Protein AF-A0A7Y2GPH2-F1 (afdb_monomer)

Nearest PDB structures (foldseek):
  5w3u-assembly1_B  TM=8.004E-01  e=1.581E-03  Saccharolobus solfataricus
  1zp3-assembly2_C  TM=4.581E-01  e=1.603E-01  Escherichia coli
  3fsu-assembly1_C  TM=4.493E-01  e=5.170E-01  Escherichia coli K-12
  3fsu-assembly1_A  TM=4.687E-01  e=7.157E-01  Escherichia coli K-12
  3fsu-assembly1_E  TM=4.230E-01  e=9.284E-01  Escherichia coli K-12

Structure (mmCIF, N/CA/C/O backbone):
data_AF-A0A7Y2GPH2-F1
#
_entry.id   AF-A0A7Y2GPH2-F1
#
loop_
_atom_site.group_PDB
_atom_site.id
_atom_site.type_symbol
_atom_site.label_atom_id
_atom_site.label_alt_id
_atom_site.label_comp_id
_atom_site.label_asym_id
_atom_site.label_entity_id
_atom_site.label_seq_id
_atom_site.pdbx_PDB_ins_code
_atom_site.Cartn_x
_atom_site.Cartn_y
_atom_site.Cartn_z
_atom_site.occupancy
_atom_site.B_iso_or_equiv
_atom_site.auth_seq_id
_atom_site.auth_comp_id
_atom_site.auth_asym_id
_atom_site.auth_atom_id
_atom_site.pdbx_PDB_model_num
ATOM 1 N N . LYS A 1 1 ? -14.126 14.976 5.745 1.00 86.56 1 LYS A N 1
ATOM 2 C CA . LYS A 1 1 ? -14.335 15.776 4.513 1.00 86.56 1 LYS A CA 1
ATOM 3 C C . LYS A 1 1 ? -14.094 14.959 3.252 1.00 86.56 1 LYS A C 1
ATOM 5 O O . LYS A 1 1 ? -15.061 14.725 2.553 1.00 86.56 1 LYS A O 1
ATOM 10 N N . SER A 1 2 ? -12.873 14.492 2.954 1.00 94.62 2 SER A N 1
ATOM 11 C CA . SER A 1 2 ? -12.626 13.738 1.707 1.00 94.62 2 SER A CA 1
ATOM 12 C C . SER A 1 2 ? -13.471 12.463 1.603 1.00 94.62 2 SER A C 1
ATOM 14 O O . SER A 1 2 ? -14.131 12.259 0.594 1.00 94.62 2 SER A O 1
ATOM 16 N N . MET A 1 3 ? -13.532 11.664 2.674 1.00 97.69 3 MET A N 1
ATOM 17 C CA . MET A 1 3 ? -14.394 10.475 2.724 1.00 97.69 3 MET A CA 1
ATOM 18 C C . MET A 1 3 ? -15.881 10.815 2.567 1.00 97.69 3 MET A C 1
ATOM 20 O O . MET A 1 3 ? -16.584 10.123 1.843 1.00 97.69 3 MET A O 1
ATOM 24 N N . ASP A 1 4 ? -16.351 11.899 3.191 1.00 97.69 4 ASP A N 1
ATOM 25 C CA . ASP A 1 4 ? -17.759 12.314 3.103 1.00 97.69 4 ASP A CA 1
ATOM 26 C C . ASP A 1 4 ? -18.136 12.684 1.662 1.00 97.69 4 ASP A C 1
ATOM 28 O O . ASP A 1 4 ? -19.182 12.268 1.182 1.00 97.69 4 ASP A O 1
ATOM 32 N N . VAL A 1 5 ? -17.243 13.378 0.944 1.00 98.06 5 VAL A N 1
ATOM 33 C CA . VAL A 1 5 ? -17.415 13.693 -0.484 1.00 98.06 5 VAL A CA 1
ATOM 34 C C . VAL A 1 5 ? -17.449 12.414 -1.328 1.00 98.06 5 VAL A C 1
ATOM 36 O O . VAL A 1 5 ? -18.273 12.298 -2.231 1.00 98.06 5 VAL A O 1
ATOM 39 N N . CYS A 1 6 ? -16.597 11.424 -1.034 1.00 98.06 6 CYS A N 1
ATOM 40 C CA . CYS A 1 6 ? -16.647 10.137 -1.731 1.00 98.06 6 CYS A CA 1
ATOM 41 C C . CYS A 1 6 ? -18.011 9.451 -1.560 1.00 98.06 6 CYS A C 1
ATOM 43 O O . CYS A 1 6 ? -18.586 8.977 -2.539 1.00 98.06 6 CYS A O 1
ATOM 45 N N . LEU A 1 7 ? -18.538 9.439 -0.333 1.00 98.00 7 LEU A N 1
ATOM 46 C CA . LEU A 1 7 ? -19.840 8.851 -0.021 1.00 98.00 7 LEU A CA 1
ATOM 47 C C . LEU A 1 7 ? -20.993 9.626 -0.674 1.00 98.00 7 LEU A C 1
ATOM 49 O O . LEU A 1 7 ? -21.888 9.010 -1.247 1.00 98.00 7 LEU A O 1
ATOM 53 N N . GLU A 1 8 ? -20.954 10.959 -0.637 1.00 98.12 8 GLU A N 1
ATOM 54 C CA . GLU A 1 8 ? -21.948 11.836 -1.271 1.00 98.12 8 GLU A CA 1
ATOM 55 C C . GLU A 1 8 ? -22.070 11.568 -2.777 1.00 98.12 8 GLU A C 1
ATOM 57 O O . GLU A 1 8 ? -23.173 11.516 -3.319 1.00 98.12 8 GLU A O 1
ATOM 62 N N . HIS A 1 9 ? -20.942 11.326 -3.449 1.00 98.00 9 HIS A N 1
ATOM 63 C CA . HIS A 1 9 ? -20.904 11.001 -4.874 1.00 98.00 9 HIS A CA 1
ATOM 64 C C . HIS A 1 9 ? -21.107 9.508 -5.188 1.00 98.00 9 HIS A C 1
ATOM 66 O O . HIS A 1 9 ? -20.993 9.111 -6.349 1.00 98.00 9 HIS A O 1
ATOM 72 N N . GLY A 1 10 ? -21.417 8.676 -4.190 1.00 97.88 10 GLY A N 1
ATOM 73 C CA . GLY A 1 10 ? -21.719 7.257 -4.383 1.00 97.88 10 GLY A CA 1
ATOM 74 C C . GLY A 1 10 ? -20.512 6.396 -4.763 1.00 97.88 10 GLY A C 1
ATOM 75 O O . GLY A 1 10 ? -20.687 5.347 -5.385 1.00 97.88 10 GLY A O 1
ATOM 76 N N . LEU A 1 11 ? -19.290 6.822 -4.423 1.00 98.00 11 LEU A N 1
ATOM 77 C CA . LEU A 1 11 ? -18.112 5.975 -4.583 1.00 98.00 11 LEU A CA 1
ATOM 78 C C . LEU A 1 11 ? -18.165 4.835 -3.563 1.00 98.00 11 LEU A C 1
ATOM 80 O O . LEU A 1 11 ? -18.443 5.052 -2.386 1.00 98.00 11 LEU A O 1
ATOM 84 N N . ASP A 1 12 ? -17.843 3.629 -4.020 1.00 97.25 12 ASP A N 1
ATOM 85 C CA . ASP A 1 12 ? -17.653 2.461 -3.162 1.00 97.25 12 ASP A CA 1
ATOM 86 C C . ASP A 1 12 ? -16.391 2.656 -2.296 1.00 97.25 12 ASP A C 1
ATOM 88 O O . ASP A 1 12 ? -15.291 2.712 -2.860 1.00 97.25 12 ASP A O 1
ATOM 92 N N . PRO A 1 13 ? -16.505 2.753 -0.953 1.00 97.94 13 PRO A N 1
ATOM 93 C CA . PRO A 1 13 ? -15.357 2.970 -0.070 1.00 97.94 13 PRO A CA 1
ATOM 94 C C . PRO A 1 13 ? -14.260 1.919 -0.229 1.00 97.94 13 PRO A C 1
ATOM 96 O O . PRO A 1 13 ? -13.077 2.255 -0.183 1.00 97.94 13 PRO A O 1
ATOM 99 N N . SER A 1 14 ? -14.634 0.669 -0.525 1.00 96.44 14 SER A N 1
ATOM 100 C CA . SER A 1 14 ? -13.677 -0.425 -0.721 1.00 96.44 14 SER A CA 1
ATOM 101 C C . SER A 1 14 ? -12.789 -0.241 -1.957 1.00 96.44 14 SER A C 1
ATOM 103 O O . SER A 1 14 ? -11.799 -0.948 -2.121 1.00 96.44 14 SER A O 1
ATOM 105 N N . LYS A 1 15 ? -13.116 0.730 -2.821 1.00 96.19 15 LYS A N 1
ATOM 106 C CA . LYS A 1 15 ? -12.353 1.096 -4.020 1.00 96.19 15 LYS A CA 1
ATOM 107 C C . LYS A 1 15 ? -11.604 2.420 -3.882 1.00 96.19 15 LYS A C 1
ATOM 109 O O . LYS A 1 15 ? -11.098 2.943 -4.876 1.00 96.19 15 LYS A O 1
ATOM 114 N N . VAL A 1 16 ? -11.544 2.983 -2.677 1.00 97.94 16 VAL A N 1
ATOM 115 C CA . VAL A 1 16 ? -10.936 4.288 -2.420 1.00 97.94 16 VAL A CA 1
ATOM 116 C C . VAL A 1 16 ? -9.854 4.155 -1.352 1.00 97.94 16 VAL A C 1
ATOM 118 O O . VAL A 1 16 ? -10.109 3.765 -0.213 1.00 97.94 16 VAL A O 1
ATOM 121 N N . VAL A 1 17 ? -8.632 4.530 -1.731 1.00 98.31 17 VAL A N 1
ATOM 122 C CA . 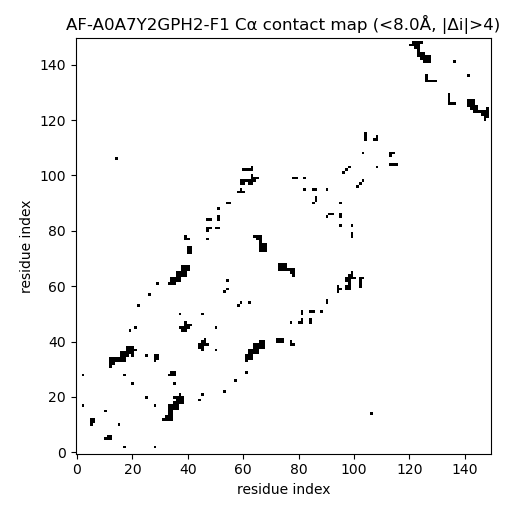VAL A 1 17 ? -7.492 4.626 -0.818 1.00 98.31 17 VAL A CA 1
ATOM 123 C C . VAL A 1 17 ? -7.446 6.033 -0.235 1.00 98.31 17 VAL A C 1
ATOM 125 O O . VAL A 1 17 ? -7.345 7.017 -0.968 1.00 98.31 17 VAL A O 1
ATOM 128 N N . ILE A 1 18 ? -7.511 6.123 1.089 1.00 98.38 18 ILE A N 1
ATOM 129 C CA . ILE A 1 18 ? -7.223 7.343 1.836 1.00 98.38 18 ILE A CA 1
ATOM 130 C C . ILE A 1 18 ? -5.786 7.218 2.315 1.00 98.38 18 ILE A C 1
ATOM 132 O O . ILE A 1 18 ? -5.483 6.309 3.080 1.00 98.38 18 ILE A O 1
ATOM 136 N N . ASP A 1 19 ? -4.909 8.100 1.856 1.00 96.94 19 ASP A N 1
ATOM 137 C CA . ASP A 1 19 ? -3.486 8.067 2.193 1.00 96.94 19 ASP A CA 1
ATOM 138 C C . ASP A 1 19 ? -3.111 9.144 3.225 1.00 96.94 19 ASP A C 1
ATOM 140 O O . ASP A 1 19 ? -3.907 10.034 3.539 1.00 96.94 19 ASP A O 1
ATOM 144 N N . HIS A 1 20 ? -1.891 9.058 3.755 1.00 95.25 20 HIS A N 1
ATOM 145 C CA . HIS A 1 20 ? -1.334 9.897 4.814 1.00 95.25 20 HIS A CA 1
ATOM 146 C C . HIS A 1 20 ? -2.045 9.754 6.167 1.00 95.25 20 HIS A C 1
ATOM 148 O O . HIS A 1 20 ? -2.138 10.720 6.932 1.00 95.25 20 HIS A O 1
ATOM 154 N N . ASN A 1 21 ? -2.513 8.548 6.493 1.00 97.69 21 ASN 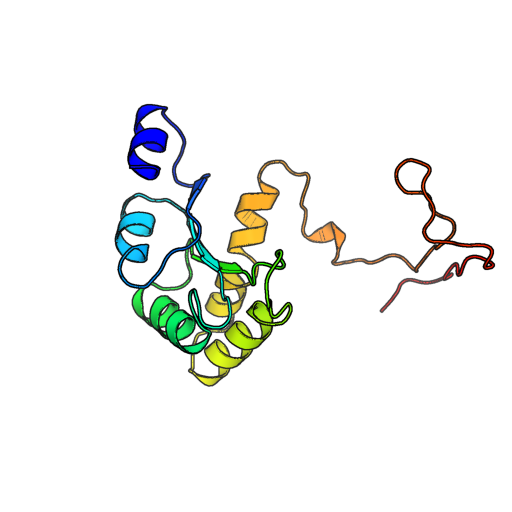A N 1
ATOM 155 C CA . ASN A 1 21 ? -3.090 8.284 7.806 1.00 97.69 21 ASN A CA 1
ATOM 156 C C . ASN A 1 21 ? -2.038 8.242 8.918 1.00 97.69 21 ASN A C 1
ATOM 158 O O . ASN A 1 21 ? -0.830 8.117 8.709 1.00 97.69 21 ASN A O 1
ATOM 162 N N . ASN A 1 22 ? -2.548 8.327 10.138 1.00 97.12 22 ASN A N 1
ATOM 163 C CA . ASN A 1 22 ? -1.835 8.159 11.392 1.00 97.12 22 ASN A CA 1
ATOM 164 C C . ASN A 1 22 ? -2.753 7.449 12.410 1.00 97.12 22 ASN A C 1
ATOM 166 O O . ASN A 1 22 ? -3.863 7.022 12.086 1.00 97.12 22 ASN A O 1
ATOM 170 N N . GLU A 1 23 ? -2.308 7.328 13.656 1.00 96.56 23 GLU A N 1
ATOM 171 C CA . GLU A 1 23 ? -3.016 6.623 14.729 1.00 96.56 23 GLU A CA 1
ATOM 172 C C . GLU A 1 23 ? -4.374 7.243 15.088 1.00 96.56 23 GLU A C 1
ATOM 174 O O . GLU A 1 23 ? -5.245 6.538 15.607 1.00 96.56 23 GLU A O 1
ATOM 179 N N . GLU A 1 24 ? -4.554 8.539 14.816 1.00 96.81 24 GLU A N 1
ATOM 180 C CA . GLU A 1 24 ? -5.773 9.299 15.113 1.00 96.81 24 GLU A CA 1
ATOM 181 C C . GLU A 1 24 ? -6.835 9.143 14.019 1.00 96.81 24 GLU A C 1
ATOM 183 O O . GLU A 1 24 ? -8.028 9.251 14.291 1.00 96.81 24 GLU A O 1
ATOM 188 N N . THR A 1 25 ? -6.412 8.871 12.783 1.00 97.81 25 THR A N 1
ATOM 189 C CA . THR A 1 25 ? -7.280 8.885 11.592 1.00 97.81 25 THR A CA 1
ATOM 190 C C . THR A 1 25 ? -7.650 7.492 11.100 1.00 97.81 25 THR A C 1
ATOM 192 O O . THR A 1 25 ? -8.762 7.295 10.614 1.00 97.81 25 THR A O 1
ATOM 195 N N . VAL A 1 26 ? -6.772 6.503 11.298 1.00 98.25 26 VAL A N 1
ATOM 196 C CA . VAL A 1 26 ? -6.956 5.123 10.820 1.00 98.25 26 VAL A CA 1
ATOM 197 C C . VAL A 1 26 ? -8.310 4.519 11.177 1.00 98.25 26 VAL A C 1
ATOM 199 O O . VAL A 1 26 ? -8.940 3.889 10.332 1.00 98.25 26 VAL A O 1
ATOM 202 N N . LYS A 1 27 ? -8.787 4.731 12.409 1.00 98.19 27 LYS A N 1
ATOM 203 C CA . LYS A 1 27 ? -10.050 4.146 12.861 1.00 98.19 27 LYS A CA 1
ATOM 204 C C . LYS A 1 27 ? -11.224 4.669 12.036 1.00 98.19 27 LYS A C 1
ATOM 206 O O . LYS A 1 27 ? -12.049 3.880 11.604 1.00 98.19 27 LYS A O 1
ATOM 211 N N . ASP A 1 28 ? -11.270 5.977 11.793 1.00 98.12 28 ASP A N 1
ATOM 212 C CA . ASP A 1 28 ? -12.356 6.602 11.033 1.00 98.12 28 ASP A CA 1
ATOM 213 C C . ASP A 1 28 ? -12.375 6.123 9.573 1.00 98.12 28 ASP A C 1
ATOM 215 O O . ASP A 1 28 ? -13.442 5.889 9.011 1.00 98.12 28 ASP A O 1
ATOM 219 N N . VAL A 1 29 ? -11.196 5.914 8.976 1.00 98.56 29 VAL A N 1
ATOM 220 C CA . VAL A 1 29 ? -11.065 5.366 7.617 1.00 98.56 29 VAL A CA 1
ATOM 221 C C . VAL A 1 29 ? -11.577 3.929 7.545 1.00 98.56 29 VAL A C 1
ATOM 223 O O . VAL A 1 29 ? -12.424 3.618 6.706 1.00 98.56 29 VAL A O 1
ATOM 226 N N . LEU A 1 30 ? -11.107 3.065 8.450 1.00 98.50 30 LEU A N 1
ATOM 227 C CA . LEU A 1 30 ? -11.488 1.653 8.468 1.00 98.50 30 LEU A CA 1
ATOM 228 C C . LEU A 1 30 ? -12.970 1.455 8.822 1.00 98.50 30 LEU A C 1
ATOM 230 O O . LEU A 1 30 ? -13.646 0.668 8.163 1.00 98.50 30 LEU A O 1
ATOM 234 N N . ASP A 1 31 ? -13.500 2.195 9.803 1.00 98.06 31 ASP A N 1
ATOM 235 C CA . ASP A 1 31 ? -14.912 2.119 10.211 1.00 98.06 31 ASP A CA 1
ATOM 236 C C . ASP A 1 31 ? -15.867 2.476 9.059 1.00 98.06 31 ASP A C 1
ATOM 238 O O . ASP A 1 31 ? -16.980 1.955 8.983 1.00 98.06 31 ASP A O 1
ATOM 242 N N . LYS A 1 32 ? -15.436 3.360 8.151 1.00 98.06 32 LYS A N 1
ATOM 243 C CA . LYS A 1 32 ? -16.198 3.773 6.963 1.00 98.06 32 LYS A CA 1
ATOM 244 C C . LYS A 1 32 ? -15.984 2.858 5.749 1.00 98.06 32 LYS A C 1
ATOM 246 O O . LYS A 1 32 ? -16.553 3.118 4.692 1.00 98.06 32 LYS A O 1
ATOM 251 N N . GLY A 1 33 ? -15.186 1.797 5.887 1.00 97.88 33 GLY A N 1
ATOM 252 C CA . GLY A 1 33 ? -14.948 0.799 4.841 1.00 97.88 33 GLY A CA 1
ATOM 253 C C . GLY A 1 33 ? -13.933 1.210 3.771 1.00 97.88 33 GLY A C 1
ATOM 254 O O . GLY A 1 33 ? -13.820 0.521 2.759 1.00 97.88 33 GLY A O 1
ATOM 255 N N . PHE A 1 34 ? -13.204 2.309 3.980 1.00 98.62 34 PHE A N 1
ATOM 256 C CA . PHE A 1 34 ? -12.127 2.745 3.092 1.00 98.62 34 PHE A CA 1
ATOM 257 C C . PHE A 1 34 ? -10.840 1.943 3.328 1.00 98.62 34 PHE A C 1
ATOM 259 O O . PHE A 1 34 ? -10.688 1.250 4.337 1.00 98.62 34 PHE A O 1
ATOM 266 N N . ILE A 1 35 ? -9.883 2.078 2.408 1.00 98.62 35 ILE A N 1
ATOM 267 C CA . ILE A 1 35 ? -8.530 1.533 2.563 1.00 98.62 35 ILE A CA 1
ATOM 268 C C . ILE A 1 35 ? -7.624 2.610 3.164 1.00 98.62 35 ILE A C 1
ATOM 270 O O . ILE A 1 35 ? -7.501 3.702 2.609 1.00 98.62 35 ILE A O 1
ATOM 274 N N . ALA A 1 36 ? -6.983 2.305 4.290 1.00 98.62 36 ALA A N 1
ATOM 275 C CA . ALA A 1 36 ? -6.067 3.202 4.984 1.00 98.62 36 ALA A CA 1
ATOM 276 C C . ALA A 1 36 ? -4.620 2.966 4.525 1.00 98.62 36 ALA A C 1
ATOM 278 O O . ALA A 1 36 ? -4.001 1.967 4.892 1.00 98.62 36 ALA A O 1
ATOM 279 N N . ALA A 1 37 ? -4.067 3.896 3.748 1.00 98.31 37 ALA A N 1
ATOM 280 C CA . ALA A 1 37 ? -2.652 3.903 3.387 1.00 98.31 37 ALA A CA 1
ATOM 281 C C . ALA A 1 37 ? -1.823 4.788 4.333 1.00 98.31 37 ALA A C 1
ATOM 283 O O . ALA A 1 37 ? -2.321 5.764 4.918 1.00 98.31 37 ALA A O 1
ATOM 284 N N . PHE A 1 38 ? -0.569 4.379 4.524 1.00 97.81 38 PHE A N 1
ATOM 285 C CA . PHE A 1 38 ? 0.383 4.969 5.450 1.00 97.81 38 PHE A CA 1
ATOM 286 C C . PHE A 1 38 ? 1.733 5.170 4.780 1.00 97.81 38 PHE A C 1
ATOM 288 O O . PHE A 1 38 ? 2.559 4.255 4.693 1.00 97.81 38 PHE A O 1
ATOM 295 N N . THR A 1 39 ? 2.004 6.426 4.462 1.00 95.75 39 THR A N 1
ATOM 296 C CA . THR A 1 39 ? 3.329 6.854 4.050 1.00 95.75 39 THR A CA 1
ATOM 297 C C . THR A 1 39 ? 4.322 6.879 5.202 1.00 95.75 39 THR A C 1
ATOM 299 O O . THR A 1 39 ? 4.248 7.704 6.124 1.00 95.75 39 THR A O 1
ATOM 302 N N . ILE A 1 40 ? 5.330 6.021 5.095 1.00 94.62 40 ILE A N 1
ATOM 303 C CA . ILE A 1 40 ? 6.500 6.019 5.958 1.00 94.62 40 ILE A CA 1
ATOM 304 C C . ILE A 1 40 ? 7.531 6.984 5.392 1.00 94.62 40 ILE A C 1
ATOM 306 O O . ILE A 1 40 ? 8.211 6.694 4.409 1.00 94.62 40 ILE A O 1
ATOM 310 N N . TYR A 1 41 ? 7.665 8.133 6.050 1.00 89.44 41 TYR A N 1
ATOM 311 C CA . TYR A 1 41 ? 8.554 9.198 5.610 1.00 89.44 41 TYR A CA 1
ATOM 312 C C . TYR A 1 41 ? 9.375 9.737 6.777 1.00 89.44 41 TYR A C 1
ATOM 314 O O . TYR A 1 41 ? 8.800 10.122 7.805 1.00 89.44 41 TYR A O 1
ATOM 322 N N . PRO A 1 42 ? 10.708 9.815 6.649 1.00 80.62 42 PRO A N 1
ATOM 323 C CA . PRO A 1 42 ? 11.556 10.317 7.715 1.00 80.62 42 PRO A CA 1
ATOM 324 C C . PRO A 1 42 ? 11.106 11.692 8.231 1.00 80.62 42 PRO A C 1
ATOM 326 O O . PRO A 1 42 ? 10.908 12.634 7.468 1.00 80.62 42 PRO A O 1
ATOM 329 N N . LYS A 1 43 ? 11.031 11.824 9.561 1.00 79.19 43 LYS A N 1
ATOM 330 C CA . LYS A 1 43 ? 10.835 13.076 10.324 1.00 79.19 43 LYS A CA 1
ATOM 331 C C . LYS A 1 43 ? 9.461 13.750 10.221 1.00 79.19 43 LYS A C 1
ATOM 333 O O . LYS A 1 43 ? 9.063 14.375 11.197 1.00 79.19 43 LYS A O 1
ATOM 338 N N . THR A 1 44 ? 8.760 13.673 9.092 1.00 79.88 44 THR A N 1
ATOM 339 C CA . THR A 1 44 ? 7.555 14.494 8.852 1.00 79.88 44 THR A CA 1
ATOM 340 C C . THR A 1 44 ? 6.241 13.714 8.860 1.00 79.88 44 THR A C 1
ATOM 342 O O . THR A 1 44 ? 5.191 14.336 9.020 1.00 79.88 44 THR A O 1
ATOM 345 N N . LYS A 1 45 ? 6.268 12.384 8.692 1.00 87.44 45 LYS A N 1
ATOM 346 C CA . LYS A 1 45 ? 5.065 11.532 8.590 1.00 87.44 45 LYS A CA 1
ATOM 347 C C . LYS A 1 45 ? 5.097 10.382 9.606 1.00 87.44 45 LYS A C 1
ATOM 349 O O . LYS A 1 45 ? 5.553 10.553 10.741 1.00 87.44 45 LYS A O 1
ATOM 354 N N . MET A 1 46 ? 4.557 9.223 9.230 1.00 94.69 46 MET A N 1
ATOM 355 C CA . MET A 1 46 ? 4.633 7.996 10.014 1.00 94.69 46 MET A CA 1
ATOM 356 C C . MET A 1 46 ? 6.053 7.421 9.999 1.00 94.69 46 MET A C 1
ATOM 358 O O . MET A 1 46 ? 6.853 7.693 9.106 1.00 94.69 46 MET A O 1
ATOM 362 N N . GLY A 1 47 ? 6.363 6.614 11.014 1.00 94.75 47 GLY A N 1
ATOM 363 C CA . GLY A 1 47 ? 7.617 5.868 11.119 1.00 94.75 47 GLY A CA 1
ATOM 364 C C . GLY A 1 47 ? 7.359 4.378 11.332 1.00 94.75 47 GLY A C 1
ATOM 365 O O . GLY A 1 47 ? 6.273 3.999 11.766 1.00 94.75 47 GLY A O 1
ATOM 366 N N . ASN A 1 48 ? 8.375 3.545 11.085 1.00 95.88 48 ASN A N 1
ATOM 367 C CA . ASN A 1 48 ? 8.263 2.079 11.131 1.00 95.88 48 ASN A CA 1
ATOM 368 C C . ASN A 1 48 ? 7.653 1.557 12.447 1.00 95.88 48 ASN A C 1
ATOM 370 O O . ASN A 1 48 ? 6.725 0.760 12.418 1.00 95.88 48 ASN A O 1
ATOM 374 N N . GLU A 1 49 ? 8.149 2.015 13.604 1.00 96.69 49 GLU A N 1
ATOM 375 C CA . GLU A 1 49 ? 7.664 1.569 14.927 1.00 96.69 49 GLU A CA 1
ATOM 376 C C . GLU A 1 49 ? 6.195 1.947 15.154 1.00 96.69 49 GLU A C 1
ATOM 378 O O . GLU A 1 49 ? 5.403 1.132 15.613 1.00 96.69 49 GLU A O 1
ATOM 383 N N . ARG A 1 50 ? 5.802 3.163 14.755 1.00 97.31 50 ARG A N 1
ATOM 384 C CA . ARG A 1 50 ? 4.407 3.622 14.838 1.00 97.31 50 ARG A CA 1
ATOM 385 C C . ARG A 1 50 ? 3.495 2.769 13.962 1.00 97.31 50 ARG A C 1
ATOM 387 O O . ARG A 1 50 ? 2.405 2.401 14.385 1.00 97.31 50 ARG A O 1
ATOM 394 N N . MET A 1 51 ? 3.966 2.399 12.771 1.00 97.88 51 MET A N 1
ATOM 395 C CA . MET A 1 51 ? 3.209 1.540 11.865 1.00 97.88 51 MET A CA 1
ATOM 396 C C . MET A 1 51 ? 2.997 0.130 12.429 1.00 97.88 51 MET A C 1
ATOM 398 O O . MET A 1 51 ? 1.908 -0.423 12.303 1.00 97.88 51 MET A O 1
ATOM 402 N N . VAL A 1 52 ? 3.997 -0.435 13.113 1.00 98.38 52 VAL A N 1
ATOM 403 C CA . VAL A 1 52 ? 3.847 -1.730 13.799 1.00 98.38 52 VAL A CA 1
ATOM 404 C C . VAL A 1 52 ? 2.721 -1.671 14.834 1.00 98.38 52 VAL A C 1
ATOM 406 O O . VAL A 1 52 ? 1.898 -2.581 14.890 1.00 98.38 52 VAL A O 1
ATOM 409 N N . GLU A 1 53 ? 2.655 -0.605 15.634 1.00 98.31 53 GLU A N 1
ATOM 410 C CA . GLU A 1 53 ? 1.606 -0.449 16.650 1.00 98.31 53 GLU A CA 1
ATOM 411 C C . GLU A 1 53 ? 0.213 -0.237 16.035 1.00 98.31 53 GLU A C 1
ATOM 413 O O . GLU A 1 53 ? -0.775 -0.744 16.570 1.00 98.31 53 GLU A O 1
ATOM 418 N N . VAL A 1 54 ? 0.123 0.427 14.876 1.00 98.44 54 VAL A N 1
ATOM 419 C CA . VAL A 1 54 ? -1.126 0.505 14.098 1.00 98.44 54 VAL A CA 1
ATOM 420 C C . VAL A 1 54 ? -1.603 -0.895 13.707 1.00 98.44 54 VAL A C 1
ATOM 422 O O . VAL A 1 54 ? -2.745 -1.244 14.003 1.00 98.44 54 VAL A O 1
ATOM 425 N N . VAL A 1 55 ? -0.738 -1.724 13.116 1.00 98.38 55 VAL A N 1
ATOM 426 C CA . VAL A 1 55 ? -1.114 -3.085 12.684 1.00 98.38 55 VAL A CA 1
ATOM 427 C C . VAL A 1 55 ? -1.484 -3.971 13.874 1.00 98.38 55 VAL A C 1
ATOM 429 O O . VAL A 1 55 ? -2.473 -4.694 13.811 1.00 98.38 55 VAL A O 1
ATOM 432 N N . LYS A 1 56 ? -0.767 -3.874 15.004 1.00 98.25 56 LYS A N 1
ATOM 433 C CA . LYS A 1 56 ? -1.141 -4.596 16.236 1.00 98.25 56 LYS A CA 1
ATOM 434 C C . LYS A 1 56 ? -2.546 -4.249 16.718 1.00 98.25 56 LYS A C 1
ATOM 436 O O . LYS A 1 56 ? -3.248 -5.116 17.228 1.00 98.25 56 LYS A O 1
ATOM 441 N N . LYS A 1 57 ? -2.929 -2.975 16.616 1.00 98.31 57 LYS A N 1
ATOM 44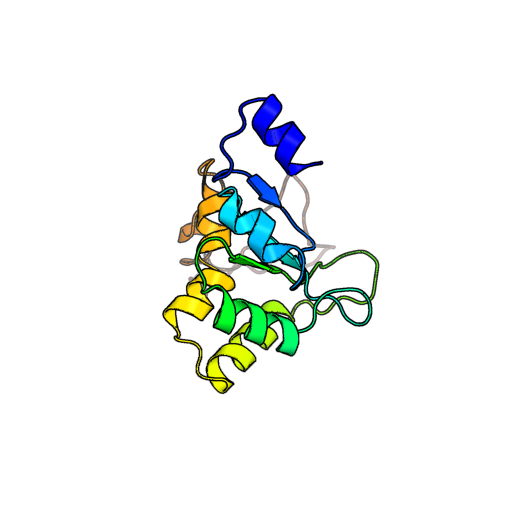2 C CA . LYS A 1 57 ? -4.196 -2.474 17.154 1.00 98.31 57 LYS A CA 1
ATOM 443 C C . LYS A 1 57 ? -5.377 -2.714 16.215 1.00 98.31 57 LYS A C 1
ATOM 445 O O . LYS A 1 57 ? -6.461 -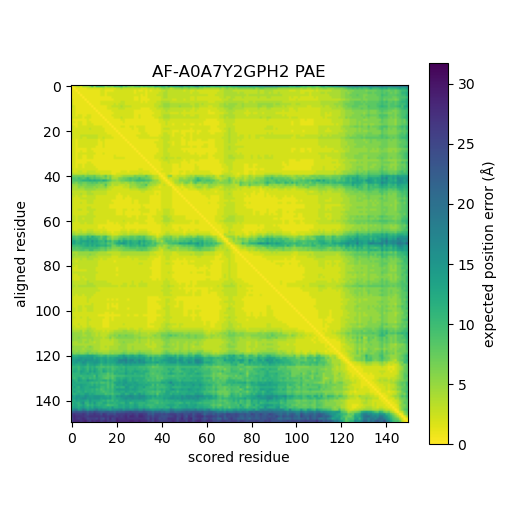3.029 16.696 1.00 98.31 57 LYS A O 1
ATOM 450 N N . TYR A 1 58 ? -5.184 -2.523 14.913 1.00 98.38 58 TYR A N 1
ATOM 451 C CA . TYR A 1 58 ? -6.271 -2.511 13.928 1.00 98.38 58 TYR A CA 1
ATOM 452 C C . TYR A 1 58 ? -6.262 -3.725 12.983 1.00 98.38 58 TYR A C 1
ATOM 454 O O . TYR A 1 58 ? -7.207 -3.907 12.219 1.00 98.38 58 TYR A O 1
ATOM 462 N N . GLY A 1 59 ? -5.243 -4.586 13.062 1.00 98.00 59 GLY A N 1
ATOM 463 C CA . GLY A 1 59 ? -5.059 -5.722 12.162 1.00 98.00 59 GLY A CA 1
ATOM 464 C C . GLY A 1 59 ? -4.439 -5.312 10.826 1.00 98.00 59 GLY A C 1
ATOM 465 O O . GLY A 1 59 ? -3.850 -4.243 10.703 1.00 98.00 59 GLY A O 1
ATOM 466 N N . SER A 1 60 ? -4.550 -6.184 9.824 1.00 98.44 60 SER A N 1
ATOM 467 C CA . SER A 1 60 ? -3.923 -6.010 8.504 1.00 98.44 60 SER A CA 1
ATOM 468 C C . SER A 1 60 ? -4.906 -5.750 7.363 1.00 98.44 60 SER A C 1
ATOM 470 O O . SER A 1 60 ? -4.484 -5.397 6.266 1.00 98.44 60 SER A O 1
ATOM 472 N N . ASN A 1 61 ? -6.210 -5.946 7.570 1.00 97.69 61 ASN A N 1
ATOM 473 C CA . ASN A 1 61 ? -7.200 -5.800 6.502 1.00 97.69 61 ASN A CA 1
ATOM 474 C C . ASN A 1 61 ? -7.374 -4.319 6.133 1.00 97.69 61 ASN A C 1
ATOM 476 O O . ASN A 1 61 ? -7.533 -3.484 7.020 1.00 97.69 61 ASN A O 1
ATOM 480 N N . ASN A 1 62 ? -7.386 -4.008 4.833 1.00 98.00 62 ASN A N 1
ATOM 481 C CA . ASN A 1 62 ? -7.538 -2.645 4.304 1.00 98.00 62 ASN A CA 1
ATOM 482 C C . ASN A 1 62 ? -6.472 -1.648 4.797 1.00 98.00 62 ASN A C 1
ATOM 484 O O . ASN A 1 62 ? -6.723 -0.445 4.831 1.00 98.00 62 ASN A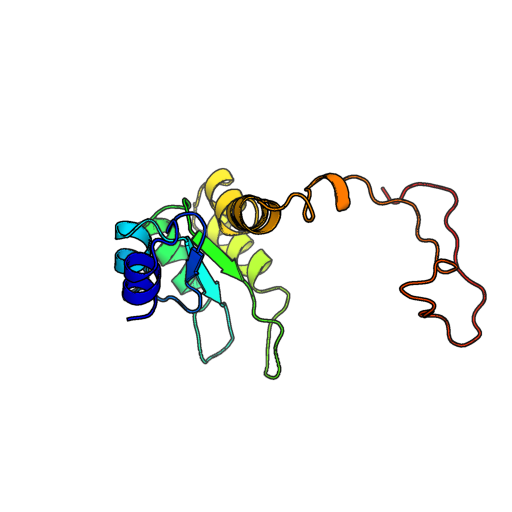 O 1
ATOM 488 N N . ILE A 1 63 ? -5.278 -2.131 5.153 1.00 98.69 63 ILE A N 1
ATOM 489 C CA . ILE A 1 63 ? -4.133 -1.293 5.525 1.00 98.69 63 ILE A CA 1
ATOM 490 C C . ILE A 1 63 ? -3.022 -1.447 4.488 1.00 98.69 63 ILE A C 1
ATOM 492 O O . ILE A 1 63 ? -2.628 -2.563 4.162 1.00 98.69 63 ILE A O 1
ATOM 496 N N . ILE A 1 64 ? -2.489 -0.336 3.986 1.00 98.56 64 ILE A N 1
ATOM 497 C CA . ILE A 1 64 ? -1.362 -0.315 3.044 1.00 98.56 64 ILE A CA 1
ATOM 498 C C . ILE A 1 64 ? -0.208 0.476 3.658 1.00 98.56 64 ILE A C 1
ATOM 500 O O . ILE A 1 64 ? -0.421 1.516 4.274 1.00 98.56 64 ILE A O 1
ATOM 504 N N . VAL A 1 65 ? 1.020 -0.006 3.473 1.00 98.00 65 VAL A N 1
ATOM 505 C CA . VAL A 1 65 ? 2.247 0.722 3.827 1.00 98.00 65 VAL A CA 1
ATOM 506 C C . VAL A 1 65 ? 3.013 1.079 2.563 1.00 98.00 65 VAL A C 1
ATOM 508 O O . VAL A 1 65 ? 3.330 0.201 1.762 1.00 98.00 65 VAL A O 1
ATOM 511 N N . ASP A 1 66 ? 3.375 2.349 2.427 1.00 96.19 66 ASP A N 1
ATOM 512 C CA . ASP A 1 66 ? 4.172 2.881 1.322 1.00 96.19 66 ASP A CA 1
ATOM 513 C C . ASP A 1 66 ? 5.328 3.758 1.839 1.00 96.19 66 ASP A C 1
ATOM 515 O O . ASP A 1 66 ? 5.425 4.072 3.026 1.00 96.19 66 ASP A O 1
ATOM 519 N N . SER A 1 67 ? 6.274 4.099 0.959 1.00 92.56 67 SER A N 1
ATOM 520 C CA . SER A 1 67 ? 7.520 4.793 1.324 1.00 92.56 67 SER A CA 1
ATOM 521 C C . SER A 1 67 ? 7.651 6.217 0.776 1.00 92.56 67 SER A C 1
ATOM 523 O O . SER A 1 67 ? 8.731 6.786 0.917 1.00 92.56 67 SER A O 1
ATOM 525 N N . SER A 1 68 ? 6.620 6.741 0.091 1.00 85.19 68 SER A N 1
ATOM 526 C CA . SER A 1 68 ? 6.630 7.959 -0.749 1.00 85.19 68 SER A CA 1
ATOM 527 C C . SER A 1 68 ? 8.010 8.339 -1.311 1.00 85.19 68 SER A C 1
ATOM 529 O O . SER A 1 68 ? 8.772 9.095 -0.709 1.00 85.19 68 SER A O 1
ATOM 531 N N . ALA A 1 69 ? 8.352 7.813 -2.491 1.00 80.44 69 ALA A N 1
ATOM 532 C CA . ALA A 1 69 ? 9.579 8.171 -3.207 1.00 80.44 69 ALA A CA 1
ATOM 533 C C . ALA A 1 69 ? 9.407 9.504 -3.964 1.00 80.44 69 ALA A C 1
ATOM 535 O O . ALA A 1 69 ? 9.400 9.541 -5.194 1.00 80.44 69 ALA A O 1
ATOM 536 N N . ASP A 1 70 ? 9.196 10.583 -3.210 1.00 81.25 70 ASP A N 1
ATOM 537 C CA . ASP A 1 70 ? 8.913 11.925 -3.725 1.00 81.25 70 ASP A CA 1
ATOM 538 C C . ASP A 1 70 ? 10.126 12.882 -3.635 1.00 81.25 70 ASP A C 1
ATOM 540 O O . ASP A 1 70 ? 11.279 12.463 -3.545 1.00 81.25 70 ASP A O 1
ATOM 544 N N . TRP A 1 71 ? 9.855 14.189 -3.709 1.00 75.12 71 TRP A N 1
ATOM 545 C CA . TRP A 1 71 ? 10.826 15.280 -3.833 1.00 75.12 71 TRP A CA 1
ATOM 546 C C . TRP A 1 71 ? 11.725 15.529 -2.612 1.00 75.12 71 TRP A C 1
ATOM 548 O O . TRP A 1 71 ? 12.684 16.295 -2.726 1.00 75.12 71 TRP A O 1
ATOM 558 N N . GLY A 1 72 ? 11.419 14.968 -1.441 1.00 80.69 72 GLY A N 1
ATOM 559 C CA . GLY A 1 72 ? 12.246 15.136 -0.241 1.00 80.69 72 GLY A CA 1
ATOM 560 C C . GLY A 1 72 ? 13.087 13.900 0.101 1.00 80.69 72 GLY A C 1
ATOM 561 O O . GLY A 1 72 ? 13.309 13.010 -0.717 1.00 80.69 72 GLY A O 1
ATOM 562 N N . VAL A 1 73 ? 13.605 13.856 1.334 1.00 84.38 73 VAL A N 1
ATOM 563 C CA . VAL A 1 73 ? 14.433 12.732 1.803 1.00 84.38 73 VAL A CA 1
ATOM 564 C C . VAL A 1 73 ? 13.539 11.526 2.082 1.00 84.38 73 VAL A C 1
ATOM 566 O O . VAL A 1 73 ? 13.002 11.386 3.181 1.00 84.38 73 VAL A O 1
ATOM 569 N N . SER A 1 74 ? 13.416 10.655 1.086 1.00 86.62 74 SER A N 1
ATOM 570 C CA . SER A 1 74 ? 12.683 9.393 1.151 1.00 86.62 74 SER A CA 1
ATOM 571 C C . SER A 1 74 ? 13.619 8.196 1.359 1.00 86.62 74 SER A C 1
ATOM 573 O O . SER A 1 74 ? 14.816 8.241 1.067 1.00 86.62 74 SER A O 1
ATOM 575 N N . ASP A 1 75 ? 13.071 7.112 1.910 1.00 89.88 75 ASP A N 1
ATOM 576 C CA . ASP A 1 75 ? 13.769 5.836 2.083 1.00 89.88 75 ASP A CA 1
ATOM 577 C C . ASP A 1 75 ? 13.029 4.769 1.266 1.00 89.88 75 ASP A C 1
ATOM 579 O O . ASP A 1 75 ? 12.013 4.254 1.735 1.00 89.88 75 ASP A O 1
ATOM 583 N N . PRO A 1 76 ? 13.508 4.395 0.063 1.00 91.31 76 PRO A N 1
ATOM 584 C CA . PRO A 1 76 ? 12.820 3.415 -0.784 1.00 91.31 76 PRO A CA 1
ATOM 585 C C . PRO A 1 76 ? 12.728 2.025 -0.136 1.00 91.31 76 PRO A C 1
ATOM 587 O O . PRO A 1 76 ? 11.978 1.170 -0.595 1.00 91.31 76 PRO A O 1
ATOM 590 N N . LEU A 1 77 ? 13.472 1.785 0.950 1.00 94.44 77 LEU A N 1
ATOM 591 C CA . LEU A 1 77 ? 13.416 0.549 1.721 1.00 94.44 77 LEU A CA 1
ATOM 592 C C . LEU A 1 77 ? 12.488 0.647 2.941 1.00 94.44 77 LEU A C 1
ATOM 594 O O . LEU A 1 77 ? 12.480 -0.274 3.758 1.00 94.44 77 LEU A O 1
ATOM 598 N N . ALA A 1 78 ? 11.707 1.717 3.106 1.00 94.75 78 ALA A N 1
ATOM 599 C CA . ALA A 1 78 ? 10.855 1.884 4.284 1.00 94.75 78 ALA A CA 1
ATOM 600 C C . ALA A 1 78 ? 9.800 0.770 4.423 1.00 94.75 78 ALA A C 1
ATOM 602 O O . ALA A 1 78 ? 9.602 0.258 5.527 1.00 94.75 78 ALA A O 1
ATOM 603 N N . VAL A 1 79 ? 9.199 0.320 3.313 1.00 97.25 79 VAL A N 1
ATOM 604 C CA . VAL A 1 79 ? 8.252 -0.813 3.302 1.00 97.25 79 VAL A CA 1
ATOM 605 C C . VAL A 1 79 ? 8.919 -2.111 3.793 1.00 97.25 79 VAL A C 1
ATOM 607 O O . VAL A 1 79 ? 8.476 -2.645 4.814 1.00 97.25 79 VAL A O 1
ATOM 610 N N . PRO A 1 80 ? 10.018 -2.618 3.187 1.00 97.44 80 PRO A N 1
ATOM 611 C CA . PRO A 1 80 ? 10.664 -3.840 3.675 1.00 97.44 80 PRO A CA 1
ATOM 612 C C . PRO A 1 80 ? 11.285 -3.693 5.075 1.00 97.44 80 PRO A C 1
ATOM 614 O O . PRO A 1 80 ? 11.311 -4.662 5.838 1.00 97.44 80 PRO A O 1
ATOM 617 N N . LYS A 1 81 ? 11.742 -2.495 5.471 1.00 97.50 81 LYS A N 1
ATOM 618 C CA . LYS A 1 81 ? 12.191 -2.229 6.851 1.00 97.50 81 LYS A CA 1
ATOM 619 C C . LYS A 1 81 ? 11.038 -2.342 7.850 1.00 97.50 81 LYS A C 1
ATOM 621 O O . LYS A 1 81 ? 11.216 -2.959 8.901 1.00 97.50 81 LYS A O 1
ATOM 626 N N . THR A 1 82 ? 9.865 -1.809 7.513 1.00 97.94 82 THR A N 1
ATOM 627 C CA . THR A 1 82 ? 8.643 -1.942 8.322 1.00 97.94 82 THR A CA 1
ATOM 628 C C . THR A 1 82 ? 8.202 -3.400 8.406 1.00 97.94 82 THR A C 1
ATOM 630 O O . THR A 1 82 ? 7.973 -3.893 9.506 1.00 97.94 82 THR A O 1
ATOM 633 N N . ALA A 1 83 ? 8.197 -4.134 7.288 1.00 98.56 83 ALA A N 1
ATOM 634 C CA . ALA A 1 83 ? 7.906 -5.569 7.265 1.00 98.56 83 ALA A CA 1
ATOM 635 C C . ALA A 1 83 ? 8.848 -6.373 8.176 1.00 98.56 83 ALA A C 1
ATOM 637 O O . ALA A 1 83 ? 8.399 -7.164 9.007 1.00 98.56 83 ALA A O 1
ATOM 638 N N . SER A 1 84 ? 10.162 -6.135 8.074 1.00 98.69 84 SER A N 1
ATOM 639 C CA . SER A 1 84 ? 11.160 -6.785 8.932 1.00 98.69 84 SER A CA 1
ATOM 640 C C . SER A 1 84 ? 10.913 -6.496 10.412 1.00 98.69 84 SER A C 1
ATOM 642 O O . SER A 1 84 ? 11.010 -7.395 11.250 1.00 98.69 84 SER A O 1
ATOM 644 N N . LEU A 1 85 ? 10.576 -5.249 10.743 1.00 98.69 85 LEU A N 1
ATOM 645 C CA . LEU A 1 85 ? 10.283 -4.849 12.110 1.00 98.69 85 LEU A CA 1
ATOM 646 C C . LEU A 1 85 ? 8.991 -5.493 12.629 1.00 98.69 85 LEU A C 1
ATOM 648 O O . LEU A 1 85 ? 8.995 -6.006 13.743 1.00 98.69 85 LEU A O 1
ATOM 652 N N . MET A 1 86 ? 7.924 -5.536 11.827 1.00 98.69 86 MET A N 1
ATOM 653 C CA . MET A 1 86 ? 6.670 -6.209 12.184 1.00 98.69 86 MET A CA 1
ATOM 654 C C . MET A 1 86 ? 6.902 -7.683 12.534 1.00 98.69 86 MET A C 1
ATOM 656 O O . MET A 1 86 ? 6.474 -8.127 13.599 1.00 98.69 86 MET A O 1
ATOM 660 N N . LEU A 1 87 ? 7.669 -8.410 11.713 1.00 98.75 87 LEU A N 1
ATOM 661 C CA . LEU A 1 87 ? 8.042 -9.802 11.992 1.00 98.75 87 LEU A CA 1
ATOM 662 C C . LEU A 1 87 ? 8.826 -9.933 13.307 1.00 98.75 87 LEU A C 1
ATOM 664 O O . LEU A 1 87 ? 8.499 -10.768 14.146 1.00 98.75 87 LEU A O 1
ATOM 668 N N . LYS A 1 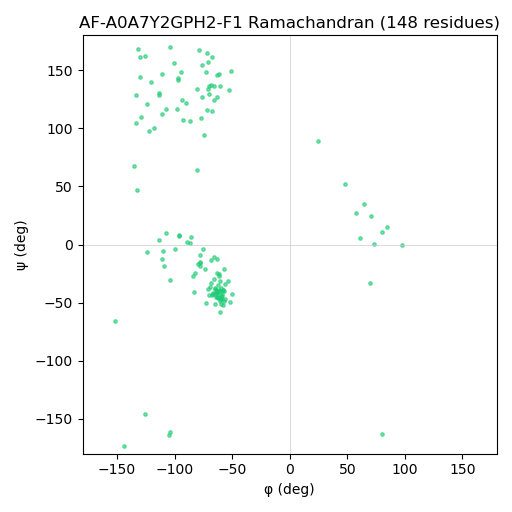88 ? 9.828 -9.071 13.534 1.00 98.62 88 LYS A N 1
ATOM 669 C CA . LYS A 1 88 ? 10.607 -9.053 14.790 1.00 98.62 88 LYS A CA 1
ATOM 670 C C . LYS A 1 88 ? 9.751 -8.752 16.023 1.00 98.62 88 LYS A C 1
ATOM 672 O O . LYS A 1 88 ? 10.125 -9.128 17.129 1.00 98.62 88 LYS A O 1
ATOM 677 N N . ARG A 1 89 ? 8.628 -8.054 15.845 1.00 98.38 89 ARG A N 1
ATOM 678 C CA . ARG A 1 89 ? 7.690 -7.662 16.906 1.00 98.38 89 ARG A CA 1
ATOM 679 C C . ARG A 1 89 ? 6.512 -8.631 17.055 1.00 98.38 89 ARG A C 1
ATOM 681 O O . ARG A 1 89 ? 5.611 -8.340 17.837 1.00 98.38 89 ARG A O 1
ATOM 688 N N . GLY A 1 90 ? 6.540 -9.766 16.353 1.00 98.31 90 GLY A N 1
ATOM 689 C CA . GLY A 1 90 ? 5.575 -10.853 16.508 1.00 98.31 90 GLY A CA 1
ATOM 690 C C . GLY A 1 90 ? 4.280 -10.699 15.709 1.00 98.31 90 GLY A C 1
ATOM 691 O O . GLY A 1 90 ? 3.326 -11.412 16.000 1.00 98.31 90 GLY A O 1
ATOM 692 N N . ILE A 1 91 ? 4.222 -9.799 14.721 1.00 98.69 91 ILE A N 1
ATOM 693 C CA . ILE A 1 91 ? 3.103 -9.773 13.766 1.00 98.69 91 ILE A CA 1
ATOM 694 C C . ILE A 1 91 ? 3.175 -11.019 12.878 1.00 98.69 91 ILE A C 1
ATOM 696 O O . ILE A 1 91 ? 4.257 -11.391 12.410 1.00 98.69 91 ILE A O 1
ATOM 700 N N . ALA A 1 92 ? 2.025 -11.651 12.641 1.00 98.62 92 ALA A N 1
ATOM 701 C CA . ALA A 1 92 ? 1.930 -12.842 11.811 1.00 98.62 92 ALA A CA 1
ATOM 702 C C . ALA A 1 92 ? 2.387 -12.558 10.372 1.00 98.62 92 ALA A C 1
ATOM 704 O O . ALA A 1 92 ? 2.216 -11.457 9.841 1.00 98.62 92 ALA A O 1
ATOM 705 N N . ARG A 1 93 ? 2.991 -13.553 9.715 1.00 98.69 93 ARG A N 1
ATOM 706 C CA . ARG A 1 93 ? 3.551 -13.366 8.369 1.00 98.69 93 ARG A CA 1
ATOM 707 C C . ARG A 1 93 ? 2.462 -12.985 7.368 1.00 98.69 93 ARG A C 1
ATOM 709 O O . ARG A 1 93 ? 2.706 -12.127 6.527 1.00 98.69 93 ARG A O 1
ATOM 716 N N . GLU A 1 94 ? 1.286 -13.593 7.471 1.00 98.62 94 GLU A N 1
ATOM 717 C CA . GLU A 1 94 ? 0.124 -13.277 6.643 1.00 98.62 94 GLU A CA 1
ATOM 718 C C . GLU A 1 94 ? -0.302 -11.807 6.765 1.00 98.62 94 GLU A C 1
ATOM 720 O O . GLU A 1 94 ? -0.593 -11.172 5.754 1.00 98.62 94 GLU A O 1
ATOM 725 N N . ASP A 1 95 ? -0.248 -11.230 7.967 1.00 98.75 95 ASP A N 1
ATOM 726 C CA . ASP A 1 95 ? -0.593 -9.829 8.215 1.00 98.75 95 ASP A CA 1
ATOM 727 C C . ASP A 1 95 ? 0.454 -8.876 7.639 1.00 98.75 95 ASP A C 1
ATOM 729 O O . ASP A 1 95 ? 0.107 -7.842 7.062 1.00 98.75 95 ASP A O 1
ATOM 733 N N . VAL A 1 96 ? 1.736 -9.240 7.735 1.00 98.81 96 VAL A N 1
ATOM 734 C CA . VAL A 1 96 ? 2.825 -8.497 7.086 1.00 98.81 96 VAL A CA 1
ATOM 735 C C . VAL A 1 96 ? 2.663 -8.518 5.569 1.00 98.81 96 VAL A C 1
ATOM 737 O O . VAL A 1 96 ? 2.767 -7.471 4.932 1.00 98.81 96 VAL A O 1
ATOM 740 N N . VAL A 1 97 ? 2.379 -9.687 4.986 1.00 98.62 97 VAL A N 1
ATOM 741 C CA . VAL A 1 97 ? 2.160 -9.828 3.538 1.00 98.62 97 VAL A CA 1
ATOM 742 C C . VAL A 1 97 ? 0.948 -9.016 3.096 1.00 98.62 97 VAL A C 1
ATOM 744 O O . VAL A 1 97 ? 1.037 -8.290 2.111 1.00 98.62 97 VAL A O 1
ATOM 747 N N . LYS A 1 98 ? -0.161 -9.065 3.839 1.00 98.56 98 LYS A N 1
ATOM 748 C CA . LYS A 1 98 ? -1.336 -8.243 3.534 1.00 98.56 98 LYS A CA 1
ATOM 749 C C . LYS A 1 98 ? -1.012 -6.757 3.514 1.00 98.56 98 LYS A C 1
ATOM 751 O O . LYS A 1 98 ? -1.261 -6.082 2.519 1.00 98.56 98 LYS A O 1
ATOM 756 N N . THR A 1 99 ? -0.392 -6.286 4.590 1.00 98.44 99 THR A N 1
ATOM 757 C CA . THR A 1 99 ? -0.143 -4.863 4.834 1.00 98.44 99 THR A CA 1
ATOM 758 C C . THR A 1 99 ? 0.892 -4.257 3.881 1.00 98.44 99 THR A C 1
ATOM 760 O O . THR A 1 99 ? 0.771 -3.104 3.469 1.00 98.44 99 THR A O 1
ATOM 763 N N . CYS A 1 100 ? 1.929 -5.019 3.526 1.00 98.31 100 CYS A N 1
ATOM 764 C CA . CYS A 1 100 ? 3.032 -4.537 2.690 1.00 98.31 100 CYS A CA 1
ATOM 765 C C . CYS A 1 100 ? 2.920 -4.935 1.214 1.00 98.31 100 CYS A C 1
ATOM 767 O O . CYS A 1 100 ? 3.794 -4.557 0.436 1.00 98.31 100 CYS A O 1
ATOM 769 N N . TYR A 1 101 ? 1.915 -5.729 0.829 1.00 97.62 101 TYR A N 1
ATOM 770 C CA . TYR A 1 101 ? 1.825 -6.257 -0.530 1.00 97.62 101 TYR A CA 1
ATOM 771 C C . TYR A 1 101 ? 0.391 -6.544 -0.990 1.00 97.62 101 TYR A C 1
ATOM 773 O O . TYR A 1 101 ? -0.088 -5.863 -1.895 1.00 97.62 101 TYR A O 1
ATOM 781 N N . GLN A 1 102 ? -0.310 -7.507 -0.376 1.00 98.06 102 GLN A N 1
ATOM 782 C CA . GLN A 1 102 ? -1.567 -8.029 -0.938 1.00 98.06 102 GLN A CA 1
ATOM 783 C C . GLN A 1 102 ? -2.645 -6.950 -1.062 1.00 98.06 102 GLN A C 1
ATOM 785 O O . GLN A 1 102 ? -3.239 -6.818 -2.123 1.00 98.06 102 GLN A O 1
ATOM 790 N N . ASN A 1 103 ? -2.850 -6.124 -0.031 1.00 98.12 103 ASN A N 1
ATOM 791 C CA . ASN A 1 103 ? -3.892 -5.096 -0.071 1.00 98.12 103 ASN A CA 1
ATOM 792 C C . ASN A 1 103 ? -3.646 -4.072 -1.192 1.00 98.12 103 ASN A C 1
ATOM 794 O O . ASN A 1 103 ? -4.596 -3.593 -1.806 1.00 98.12 103 ASN A O 1
ATOM 798 N N . ALA A 1 104 ? -2.378 -3.745 -1.472 1.00 97.00 104 ALA A N 1
ATOM 799 C CA . ALA A 1 104 ? -2.007 -2.851 -2.566 1.00 97.00 104 ALA A CA 1
ATOM 800 C C . ALA A 1 104 ? -2.236 -3.515 -3.930 1.00 97.00 104 ALA A C 1
ATOM 802 O O . ALA A 1 104 ? -2.787 -2.892 -4.837 1.00 97.00 104 ALA A O 1
ATOM 803 N N . LEU A 1 105 ? -1.851 -4.785 -4.069 1.00 97.06 105 LEU A N 1
ATOM 804 C CA . LEU A 1 105 ? -2.106 -5.565 -5.275 1.00 97.06 105 LEU A CA 1
ATOM 805 C C . LEU A 1 105 ? -3.608 -5.684 -5.565 1.00 97.06 105 LEU A C 1
ATOM 807 O O . LEU A 1 105 ? -4.019 -5.449 -6.698 1.00 97.06 105 LEU A O 1
ATOM 811 N N . ASP A 1 106 ? -4.421 -5.981 -4.552 1.00 96.94 106 ASP A N 1
ATOM 812 C CA . ASP A 1 106 ? -5.869 -6.147 -4.687 1.00 96.94 106 ASP A CA 1
ATOM 813 C C . ASP A 1 106 ? -6.531 -4.858 -5.193 1.00 96.94 106 ASP A C 1
ATOM 815 O O . ASP A 1 106 ? -7.286 -4.883 -6.169 1.00 96.94 106 ASP A O 1
ATOM 819 N N . ILE A 1 107 ? -6.209 -3.706 -4.589 1.00 96.75 107 ILE A N 1
ATOM 820 C CA . ILE A 1 107 ? -6.829 -2.439 -4.987 1.00 96.75 107 ILE A CA 1
ATOM 821 C C . ILE A 1 107 ? -6.311 -1.937 -6.337 1.00 96.75 107 ILE A C 1
ATOM 823 O O . ILE A 1 107 ? -7.108 -1.645 -7.233 1.00 96.75 107 ILE A O 1
ATOM 827 N N . PHE A 1 108 ? -4.991 -1.871 -6.535 1.00 95.81 108 PHE A N 1
ATOM 828 C CA . PHE A 1 108 ? -4.413 -1.340 -7.773 1.00 95.81 108 PHE A CA 1
ATOM 829 C C . PHE A 1 108 ? -4.576 -2.306 -8.957 1.00 95.81 108 PHE A C 1
ATOM 831 O O . PHE A 1 108 ? -4.590 -1.871 -10.112 1.00 95.81 108 PHE A O 1
ATOM 838 N N . GLY A 1 109 ? -4.785 -3.595 -8.682 1.00 95.88 109 GLY A N 1
ATOM 839 C CA . GLY A 1 109 ? -5.098 -4.633 -9.662 1.00 95.88 109 GLY A CA 1
ATOM 840 C C . GLY A 1 109 ? -6.547 -4.647 -10.148 1.00 95.88 109 GLY A C 1
ATOM 841 O O . GLY A 1 109 ? -6.835 -5.312 -11.141 1.00 95.88 109 GLY A O 1
ATOM 842 N N . THR A 1 110 ? -7.459 -3.877 -9.539 1.00 93.25 110 THR A N 1
ATOM 843 C CA . THR A 1 110 ? -8.907 -3.912 -9.846 1.00 93.25 110 THR A CA 1
ATOM 844 C C . THR A 1 110 ? -9.234 -3.712 -11.335 1.00 93.25 110 THR A C 1
ATOM 846 O O . THR A 1 110 ? -10.211 -4.259 -11.842 1.00 93.25 110 THR A O 1
ATOM 849 N N . ASN A 1 111 ? -8.429 -2.937 -12.069 1.00 92.88 111 ASN A N 1
ATOM 850 C CA . ASN A 1 111 ? -8.643 -2.685 -13.502 1.00 92.88 111 ASN A CA 1
ATOM 851 C C . ASN A 1 111 ? -7.959 -3.710 -14.433 1.00 92.88 111 ASN A C 1
ATOM 853 O O . ASN A 1 111 ? -7.995 -3.546 -15.653 1.00 92.88 111 ASN A O 1
ATOM 857 N N . GLY A 1 112 ? -7.292 -4.724 -13.876 1.00 93.31 112 GLY A N 1
ATOM 858 C CA . GLY A 1 112 ? -6.592 -5.781 -14.605 1.00 93.31 112 GLY A CA 1
ATOM 859 C C . GLY A 1 112 ? -5.275 -5.372 -15.273 1.00 93.31 112 GLY A C 1
ATOM 860 O O . GLY A 1 112 ? -4.653 -6.215 -15.919 1.00 93.31 112 GLY A O 1
ATOM 861 N N . LYS A 1 113 ? -4.829 -4.112 -15.149 1.00 92.12 113 LYS A N 1
ATOM 862 C CA . LYS A 1 113 ? -3.538 -3.646 -15.694 1.00 92.12 113 LYS A CA 1
ATOM 863 C C . LYS A 1 113 ? -2.353 -3.967 -14.795 1.00 92.12 113 LYS A C 1
ATOM 865 O O . LYS A 1 113 ? -1.233 -4.029 -15.288 1.00 92.12 113 LYS A O 1
ATOM 870 N N . MET A 1 114 ? -2.579 -4.134 -13.498 1.00 93.62 114 MET A N 1
ATOM 871 C CA . MET A 1 114 ? -1.580 -4.622 -12.557 1.00 93.62 114 MET A CA 1
ATOM 872 C C . MET A 1 114 ? -1.965 -6.050 -12.186 1.00 93.62 114 MET A C 1
ATOM 874 O O . MET A 1 114 ? -3.047 -6.275 -11.654 1.00 93.62 114 MET A O 1
ATOM 878 N N . LYS A 1 115 ? -1.105 -7.011 -12.524 1.00 93.00 115 LYS A N 1
ATOM 879 C CA . LYS A 1 115 ? -1.285 -8.430 -12.217 1.00 93.00 115 LYS A CA 1
ATOM 880 C C . LYS A 1 115 ? -0.021 -8.952 -11.576 1.00 93.00 115 LYS A C 1
ATOM 882 O O . LYS A 1 115 ? 1.068 -8.554 -11.985 1.00 93.00 115 LYS A O 1
ATOM 887 N N . GLU A 1 116 ? -0.170 -9.860 -10.624 1.00 93.94 116 GLU A N 1
ATOM 888 C CA . GLU A 1 116 ? 0.972 -10.430 -9.916 1.00 93.94 116 GLU A CA 1
ATOM 889 C C . GLU A 1 116 ? 1.939 -11.139 -10.866 1.00 93.94 116 GLU A C 1
ATOM 891 O O . GLU A 1 116 ? 3.159 -11.007 -10.762 1.00 93.94 116 GLU A O 1
ATOM 896 N N . GLU A 1 117 ? 1.390 -11.811 -11.882 1.00 92.19 117 GLU A N 1
ATOM 897 C CA . GLU A 1 117 ? 2.178 -12.523 -12.888 1.00 92.19 117 GLU A CA 1
ATOM 898 C C . GLU A 1 117 ? 3.184 -11.624 -13.632 1.00 92.19 117 GLU A C 1
ATOM 900 O O . GLU A 1 117 ? 4.156 -12.133 -14.188 1.00 92.19 117 GLU A O 1
ATOM 905 N N . HIS A 1 118 ? 2.990 -10.295 -13.642 1.00 89.88 118 HIS A N 1
ATOM 906 C CA . HIS A 1 118 ? 3.882 -9.358 -14.333 1.00 89.88 118 HIS A CA 1
ATOM 907 C C . HIS A 1 118 ? 5.319 -9.374 -13.798 1.00 89.88 118 HIS A C 1
ATOM 909 O O . HIS A 1 118 ? 6.238 -9.050 -14.549 1.00 89.88 118 HIS A O 1
ATOM 915 N N . TRP A 1 119 ? 5.527 -9.738 -12.530 1.00 90.06 119 TRP A N 1
ATOM 916 C CA . TRP A 1 119 ? 6.856 -9.769 -11.905 1.00 90.06 119 TRP A CA 1
ATOM 917 C C . TRP A 1 119 ? 7.238 -11.127 -11.310 1.00 90.06 119 TRP A C 1
ATOM 919 O O . TRP A 1 119 ? 8.385 -11.299 -10.909 1.00 90.06 119 TRP A O 1
ATOM 929 N N . LEU A 1 120 ? 6.329 -12.105 -11.279 1.00 90.31 120 LEU A N 1
ATOM 930 C CA . LEU A 1 120 ? 6.640 -13.460 -10.802 1.00 90.31 120 LEU A CA 1
ATOM 931 C C . LEU A 1 120 ? 7.407 -14.315 -11.823 1.00 90.31 120 LEU A C 1
ATOM 933 O O . LEU A 1 120 ? 7.958 -15.352 -11.464 1.00 90.31 120 LEU A O 1
ATOM 937 N N . SER A 1 121 ? 7.438 -13.920 -13.096 1.00 83.44 121 SER A N 1
ATOM 938 C CA . SER A 1 121 ? 8.161 -14.644 -14.153 1.00 83.44 121 SER A CA 1
ATOM 939 C C . SER A 1 121 ? 8.950 -13.677 -15.038 1.00 83.44 121 SER A C 1
ATOM 941 O O . SER A 1 121 ? 8.594 -13.472 -16.206 1.00 83.44 121 SER A O 1
ATOM 943 N N . PRO A 1 122 ? 9.994 -13.025 -14.491 1.00 78.69 122 PRO A N 1
ATOM 944 C CA . PRO A 1 122 ? 10.790 -12.080 -15.254 1.00 78.69 122 PRO A CA 1
ATOM 945 C C . PRO A 1 122 ? 11.487 -12.800 -16.413 1.00 78.69 122 PRO A C 1
ATOM 947 O O . PRO A 1 122 ? 12.193 -13.795 -16.246 1.00 78.69 122 PRO A O 1
ATOM 950 N N . LYS A 1 123 ? 11.296 -12.279 -17.624 1.00 80.12 123 LYS A N 1
ATOM 951 C CA . LYS A 1 123 ? 12.099 -12.693 -18.778 1.00 80.12 123 LYS A CA 1
ATOM 952 C C . LYS A 1 123 ? 13.547 -12.225 -18.584 1.00 80.12 123 LYS A C 1
ATOM 954 O O . LYS A 1 123 ? 13.807 -11.313 -17.798 1.00 80.12 123 LYS A O 1
ATOM 959 N N . GLY A 1 124 ? 14.474 -12.827 -19.328 1.00 83.94 124 GLY A N 1
ATOM 960 C CA . GLY A 1 124 ? 15.841 -12.316 -19.443 1.00 83.94 124 GLY A CA 1
ATOM 961 C C . GLY A 1 124 ? 15.863 -10.829 -19.819 1.00 83.94 124 GLY A C 1
ATOM 962 O O . GLY A 1 124 ? 14.949 -10.340 -20.491 1.00 83.94 124 GLY A O 1
ATOM 963 N N . ILE A 1 125 ? 16.888 -10.095 -19.373 1.00 87.88 125 ILE A N 1
ATOM 964 C CA . ILE A 1 125 ? 17.042 -8.681 -19.732 1.00 87.88 125 ILE A CA 1
ATOM 965 C C . ILE A 1 125 ? 17.302 -8.571 -21.235 1.00 87.88 125 ILE A C 1
ATOM 967 O O . ILE A 1 125 ? 18.277 -9.117 -21.742 1.00 87.88 125 ILE A O 1
ATOM 971 N N . ASP A 1 126 ? 16.475 -7.791 -21.925 1.00 90.50 126 ASP A N 1
ATOM 972 C CA . ASP A 1 126 ? 16.681 -7.401 -23.318 1.00 90.50 126 ASP A CA 1
ATOM 973 C C . ASP A 1 126 ? 16.721 -5.871 -23.424 1.00 90.50 126 ASP A C 1
ATOM 975 O O . ASP A 1 126 ? 15.695 -5.191 -23.472 1.00 90.50 126 ASP A O 1
ATOM 979 N N . GLN A 1 127 ? 17.932 -5.315 -23.448 1.00 93.12 127 GLN A N 1
ATOM 980 C CA . GLN A 1 127 ? 18.160 -3.872 -23.557 1.00 93.12 127 GLN A CA 1
ATOM 981 C C . GLN A 1 127 ? 17.930 -3.322 -24.973 1.00 93.12 127 GLN A C 1
ATOM 983 O O . GLN A 1 127 ? 18.048 -2.110 -25.166 1.00 93.12 127 GLN A O 1
ATOM 988 N N . ALA A 1 128 ? 17.641 -4.172 -25.966 1.00 92.44 128 ALA A N 1
ATOM 989 C CA . ALA A 1 128 ? 17.277 -3.720 -27.305 1.00 92.44 128 ALA A CA 1
ATOM 990 C C . ALA A 1 128 ? 15.805 -3.279 -27.388 1.00 92.44 128 ALA A C 1
ATOM 992 O O . ALA A 1 128 ? 15.439 -2.567 -28.325 1.00 92.44 128 ALA A O 1
ATOM 993 N N . GLN A 1 129 ? 14.969 -3.662 -26.416 1.00 92.00 129 GLN A N 1
ATOM 994 C CA . GLN A 1 129 ? 13.567 -3.254 -26.376 1.00 92.00 129 GLN A CA 1
ATOM 995 C C . GLN A 1 129 ? 13.424 -1.747 -26.167 1.00 92.00 129 GLN A C 1
ATOM 997 O O . GLN A 1 129 ? 14.089 -1.136 -25.327 1.00 92.00 129 GLN A O 1
ATOM 1002 N N . LEU A 1 130 ? 12.514 -1.155 -26.937 1.00 92.88 130 LEU A N 1
ATOM 1003 C CA . LEU A 1 130 ? 12.136 0.246 -26.814 1.00 92.88 130 LEU A CA 1
ATOM 1004 C C . LEU A 1 130 ? 10.871 0.368 -25.967 1.00 92.88 130 LEU A C 1
ATOM 1006 O O . LEU A 1 130 ? 9.951 -0.440 -26.083 1.00 92.88 130 LEU A O 1
ATOM 1010 N N . TYR A 1 131 ? 10.805 1.421 -25.158 1.00 90.38 131 TYR A N 1
ATOM 1011 C CA . TYR A 1 131 ? 9.589 1.815 -24.455 1.00 90.38 131 TYR A CA 1
ATOM 1012 C C . TYR A 1 131 ? 9.085 3.132 -25.041 1.00 90.38 131 TYR A C 1
ATOM 1014 O O . TYR A 1 131 ? 9.749 4.157 -24.897 1.00 90.38 131 TYR A O 1
ATOM 1022 N N . ASN A 1 132 ? 7.933 3.111 -25.722 1.00 94.31 132 ASN A N 1
ATOM 1023 C CA . ASN A 1 132 ? 7.414 4.260 -26.481 1.00 94.31 132 ASN A CA 1
ATOM 1024 C C . ASN A 1 132 ? 8.499 4.889 -27.377 1.00 94.31 132 ASN A C 1
ATOM 1026 O O . ASN A 1 132 ? 8.802 6.072 -27.239 1.00 94.31 132 ASN A O 1
ATOM 1030 N N . ASP A 1 133 ? 9.161 4.065 -28.194 1.00 93.12 133 ASP A N 1
ATOM 1031 C CA . ASP A 1 133 ? 10.275 4.437 -29.085 1.00 93.12 133 ASP A CA 1
ATOM 1032 C C . ASP A 1 133 ? 11.537 4.999 -28.397 1.00 93.12 133 ASP A C 1
ATOM 1034 O O . ASP A 1 133 ? 12.499 5.382 -29.062 1.00 93.12 133 ASP A O 1
ATOM 1038 N N . ASN A 1 134 ? 11.592 5.003 -27.061 1.00 94.50 134 ASN A N 1
ATOM 1039 C CA . ASN A 1 134 ? 12.754 5.450 -26.299 1.00 94.50 134 ASN A CA 1
ATOM 1040 C C . ASN A 1 134 ? 13.633 4.270 -25.869 1.00 94.50 134 ASN A C 1
ATOM 1042 O O . ASN A 1 134 ? 13.140 3.224 -25.445 1.00 94.50 134 ASN A O 1
ATOM 1046 N N . SER A 1 135 ? 14.953 4.476 -25.912 1.00 93.62 135 SER A N 1
ATOM 1047 C CA . SER A 1 135 ? 15.954 3.525 -25.416 1.00 93.62 135 SER A CA 1
ATOM 1048 C C . SER A 1 135 ? 16.662 4.058 -24.167 1.00 93.62 135 SER A C 1
ATOM 1050 O O . SER A 1 135 ? 16.919 5.260 -24.039 1.00 93.62 135 SER A O 1
ATOM 1052 N N . VAL A 1 136 ? 17.041 3.157 -23.257 1.00 91.19 136 VAL A N 1
ATOM 1053 C CA . VAL A 1 136 ? 17.963 3.455 -22.143 1.00 91.19 136 VAL A CA 1
ATOM 1054 C C . VAL A 1 136 ? 19.427 3.507 -22.593 1.00 91.19 136 VAL A C 1
ATOM 1056 O O . VAL A 1 136 ? 20.272 4.046 -21.880 1.00 91.19 136 VAL A O 1
ATOM 1059 N N . LEU A 1 137 ? 19.735 2.989 -23.786 1.00 94.12 137 LEU A N 1
ATOM 1060 C CA . LEU A 1 137 ? 21.084 2.978 -24.340 1.00 94.12 137 LEU A CA 1
ATOM 1061 C C . LEU A 1 137 ? 21.512 4.381 -24.789 1.00 94.12 137 LEU A C 1
ATOM 1063 O O . LEU A 1 137 ? 20.715 5.218 -25.215 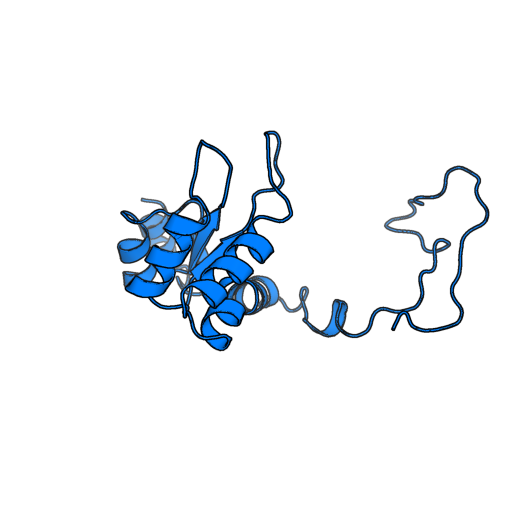1.00 94.12 137 LEU A O 1
ATOM 1067 N N . ARG A 1 138 ? 22.811 4.635 -24.690 1.00 94.44 138 ARG A N 1
ATOM 1068 C CA . ARG A 1 138 ? 23.523 5.858 -25.080 1.00 94.44 138 ARG A CA 1
ATOM 1069 C C . ARG A 1 138 ? 24.775 5.487 -25.890 1.00 94.44 138 ARG A C 1
ATOM 1071 O O . ARG A 1 138 ? 25.868 5.958 -25.602 1.00 94.44 138 ARG A O 1
ATOM 1078 N N . GLY A 1 139 ? 24.616 4.586 -26.866 1.00 91.62 139 GLY A N 1
ATOM 1079 C CA . GLY A 1 139 ? 25.688 4.102 -27.754 1.00 91.62 139 GLY A CA 1
ATOM 1080 C C . GLY A 1 139 ? 26.330 2.766 -27.358 1.00 91.62 139 GLY A C 1
ATOM 1081 O O . GLY A 1 139 ? 27.217 2.289 -28.062 1.00 91.62 139 GLY A O 1
ATOM 1082 N N . GLN A 1 140 ? 25.893 2.136 -26.262 1.00 95.31 140 GLN A N 1
ATOM 1083 C CA . GLN A 1 140 ? 26.353 0.794 -25.891 1.00 95.31 140 GLN A CA 1
ATOM 1084 C C . GLN A 1 140 ? 25.693 -0.286 -26.760 1.00 95.31 1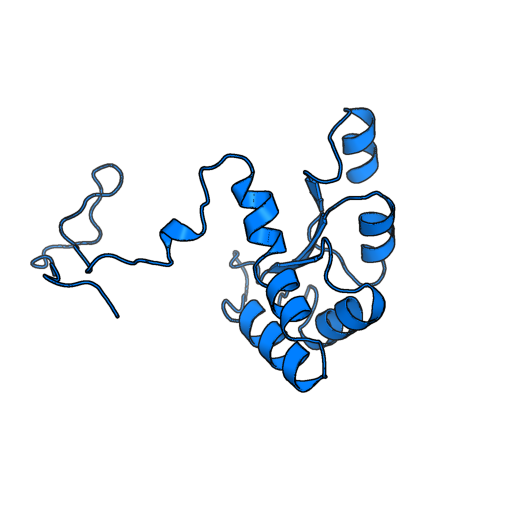40 GLN A C 1
ATOM 1086 O O . GLN A 1 140 ? 24.569 -0.119 -27.235 1.00 95.31 140 GLN A O 1
ATOM 1091 N N . LYS A 1 141 ? 26.370 -1.431 -26.912 1.00 94.19 141 LYS A N 1
ATOM 1092 C CA . LYS A 1 141 ? 25.756 -2.643 -27.467 1.00 94.19 141 LYS A CA 1
ATOM 1093 C C . LYS A 1 141 ? 24.743 -3.200 -26.447 1.00 94.19 141 LYS A C 1
ATOM 1095 O O . LYS A 1 141 ? 25.131 -3.358 -25.288 1.00 94.19 141 LYS A O 1
ATOM 1100 N N . PRO A 1 142 ? 23.490 -3.500 -26.836 1.00 93.94 142 PRO A N 1
ATOM 1101 C CA . PRO A 1 142 ? 22.485 -4.030 -25.915 1.00 93.94 142 PRO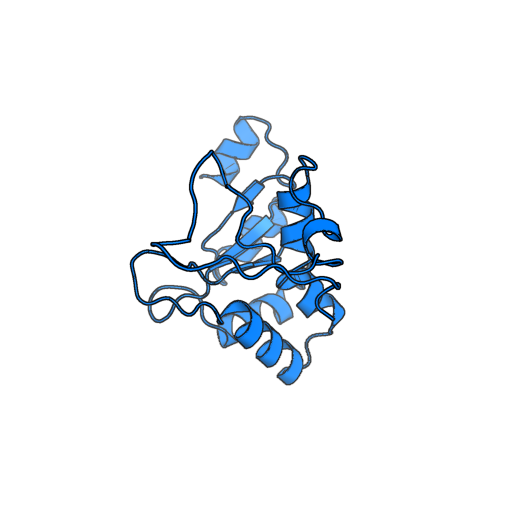 A CA 1
ATOM 1102 C C . PRO A 1 142 ? 22.923 -5.366 -25.310 1.00 93.94 142 PRO A C 1
ATOM 1104 O O . PRO A 1 142 ? 23.394 -6.252 -26.030 1.00 93.94 142 PRO A O 1
ATOM 1107 N N . ARG A 1 143 ? 22.718 -5.529 -23.999 1.00 92.56 143 ARG A N 1
ATOM 1108 C CA . ARG A 1 143 ? 22.677 -6.844 -23.352 1.00 92.56 143 ARG A CA 1
ATOM 1109 C C . ARG A 1 143 ? 21.340 -7.511 -23.668 1.00 92.56 143 ARG A C 1
ATOM 1111 O O . ARG A 1 143 ? 20.295 -6.913 -23.423 1.00 92.56 143 ARG A O 1
ATOM 1118 N N . VAL A 1 144 ? 21.400 -8.734 -24.185 1.00 91.44 144 VAL A N 1
ATOM 1119 C CA . VAL A 1 144 ? 20.240 -9.593 -24.436 1.00 91.44 144 VAL A CA 1
ATOM 1120 C C . VAL A 1 144 ? 20.540 -10.942 -23.801 1.00 91.44 144 VAL A C 1
ATOM 1122 O O . VAL A 1 144 ? 21.442 -11.649 -24.251 1.00 91.44 144 VAL A O 1
ATOM 1125 N N . ASP A 1 145 ? 19.833 -11.255 -22.724 1.00 89.81 145 ASP A N 1
ATOM 1126 C CA . ASP A 1 145 ? 19.969 -12.519 -22.012 1.00 89.81 145 ASP A CA 1
ATOM 1127 C C . ASP A 1 145 ? 19.172 -13.611 -22.742 1.00 89.81 145 ASP A C 1
ATOM 1129 O O . ASP A 1 145 ? 18.028 -13.397 -23.143 1.00 89.81 145 ASP A O 1
ATOM 1133 N N . SER A 1 146 ? 19.780 -14.785 -22.928 1.00 73.44 146 SER A N 1
ATOM 1134 C CA . SER A 1 146 ? 19.161 -15.940 -23.596 1.00 73.44 146 SER A CA 1
ATOM 1135 C C . SER A 1 146 ? 18.182 -16.718 -22.712 1.00 73.44 146 SER A C 1
ATOM 1137 O O . SER A 1 146 ? 17.349 -17.448 -23.242 1.00 73.44 146 SER A O 1
ATOM 1139 N N . ASP A 1 147 ? 18.259 -16.541 -21.390 1.00 68.38 147 ASP A N 1
ATOM 1140 C CA . ASP A 1 147 ? 17.538 -17.334 -20.392 1.00 68.38 147 ASP A CA 1
ATOM 1141 C C . ASP A 1 147 ? 16.803 -16.438 -19.381 1.00 68.38 147 ASP A C 1
ATOM 1143 O O . ASP A 1 147 ? 17.092 -15.246 -19.250 1.00 68.38 147 ASP A O 1
ATOM 1147 N N . GLN A 1 148 ? 15.823 -17.008 -18.672 1.00 60.31 148 GLN A N 1
ATOM 1148 C CA . GLN A 1 148 ? 15.105 -16.307 -17.602 1.00 60.31 148 GLN A CA 1
ATOM 1149 C C . GLN A 1 148 ? 16.053 -15.945 -16.452 1.00 60.31 148 GLN A C 1
ATOM 1151 O O . GLN A 1 148 ? 16.986 -16.687 -16.138 1.00 60.31 148 GLN A O 1
ATOM 1156 N N . ILE A 1 149 ? 15.807 -14.802 -15.814 1.00 57.06 149 ILE A N 1
ATOM 1157 C CA . ILE A 1 149 ? 16.518 -14.428 -14.590 1.00 57.06 149 ILE A CA 1
ATOM 1158 C C . ILE A 1 149 ? 15.901 -15.251 -13.459 1.00 57.06 149 ILE A C 1
ATOM 1160 O O . ILE A 1 149 ? 14.744 -15.022 -13.111 1.00 57.06 149 ILE A O 1
ATOM 1164 N N . ASN A 1 150 ? 16.659 -16.225 -12.946 1.00 50.66 150 ASN A N 1
ATOM 1165 C CA . ASN A 1 150 ? 16.314 -16.982 -11.736 1.00 50.66 150 ASN A CA 1
ATOM 1166 C C . ASN A 1 150 ? 16.343 -16.091 -10.491 1.00 50.66 150 ASN A C 1
ATOM 1168 O O . ASN A 1 150 ? 17.307 -15.300 -10.362 1.00 50.66 150 ASN A O 1
#

Solvent-accessible surface area (backbone atoms only — not comparable to full-atom values): 8763 Å² total; per-residue (Å²): 105,73,68,55,54,40,53,75,73,67,51,61,37,79,79,39,77,48,67,73,43,51,91,86,46,43,60,64,36,50,77,64,44,25,27,34,24,34,40,29,30,72,97,80,60,40,47,56,71,59,52,42,53,47,37,73,72,71,48,32,78,53,28,33,48,40,21,61,86,58,98,64,81,47,41,89,55,38,42,62,52,30,44,54,49,30,52,77,72,69,49,54,69,68,43,44,43,26,23,66,41,49,45,50,49,58,61,66,21,70,81,68,82,46,56,73,70,75,69,76,64,46,68,32,58,54,55,76,59,58,61,94,90,42,64,92,64,87,85,66,83,63,57,68,52,94,52,63,63,130

Sequence (150 aa):
KSMDVCLEHGLDPSKVVIDHNNEETVKDVLDKGFIAAFTIYPKTKMGNERMVEVVKKYGSNNIIVDSSADWGVSDPLAVPKTASLMLKRGIAREDVVKTCYQNALDIFGTNGKMKEEHWLSPKGIDQAQLYNDNSVLRGQKPRVDSDQIN

pLDDT: mean 93.51, std 7.93, range [50.66, 98.81]

Secondary structure (DSSP, 8-state):
-HHHHHHHTT--GGG-EE-S--TTTHHHHHHTT-EEEEEB-TTTSB-HHHHHHHHHHH-STTEEEE---SSSS--TTHHHHHHHHHHHTT--HHHHHIIIIIHHHHHHGGGSSS-THHHHSPPPPBTT--BTTB-S-SSPPPPB-SS---

Radius of gyration: 18.87 Å; Cα contacts (8 Å, |Δi|>4): 206; chains: 1; bounding box: 48×33×46 Å

Mean predicted aligned error: 5.22 Å

Foldseek 3Di:
DVLVVCVVVPHDQCLAEDEQDFPVCVVVSVVSPHQYEAADAPPPGDHLVRVLVVCVVPNQPSAEYAFPPDDDDTDNCRLVVSLVVNVVVPNDNVSSCSHHPVSCQVNVCPVVPRDPVVPPWAAFDWQVDDDVNDGPDDPDDTDDDPGTDD